Protein AF-A0A9X8YPI2-F1 (afdb_monomer_lite)

Structure (mm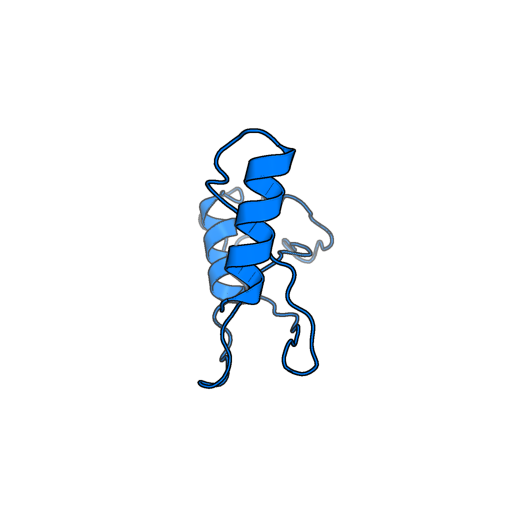CIF, N/CA/C/O backbone):
data_AF-A0A9X8YPI2-F1
#
_entry.id   AF-A0A9X8YPI2-F1
#
loop_
_atom_site.group_PDB
_atom_site.id
_atom_site.type_symbol
_atom_site.label_atom_id
_atom_site.label_alt_id
_atom_site.label_comp_id
_atom_site.label_asym_id
_atom_site.label_entity_id
_atom_site.label_seq_id
_atom_site.pdbx_PDB_ins_code
_atom_site.Cartn_x
_atom_site.Cartn_y
_atom_site.Cartn_z
_atom_site.occupancy
_atom_site.B_iso_or_equiv
_atom_site.auth_seq_id
_atom_site.auth_comp_id
_atom_site.auth_asym_id
_atom_site.auth_atom_id
_atom_site.pdbx_PDB_model_num
ATOM 1 N N . VAL A 1 1 ? -15.894 -1.471 24.082 1.00 62.78 1 VAL A N 1
ATOM 2 C CA . VAL A 1 1 ? -16.910 -1.559 23.001 1.00 62.78 1 VAL A CA 1
ATOM 3 C C . VAL A 1 1 ? -18.063 -0.568 23.185 1.00 62.78 1 VAL A C 1
ATOM 5 O O . VAL A 1 1 ? -18.325 0.178 22.256 1.00 62.78 1 VAL A O 1
ATOM 8 N N . LYS A 1 2 ? -18.686 -0.454 24.374 1.00 83.31 2 LYS A N 1
ATOM 9 C CA . LYS A 1 2 ? -19.810 0.485 24.622 1.00 83.31 2 LYS A CA 1
ATOM 10 C C . LYS A 1 2 ? -19.547 1.957 24.248 1.00 83.31 2 LYS A C 1
ATOM 12 O O . LYS A 1 2 ? -20.472 2.640 23.832 1.00 83.31 2 LYS A O 1
ATOM 17 N N . CYS A 1 3 ? -18.310 2.443 24.372 1.00 86.94 3 CYS A N 1
ATOM 18 C CA . CYS A 1 3 ? -17.976 3.834 24.042 1.00 86.94 3 CYS A CA 1
ATOM 19 C C . CYS A 1 3 ? -18.061 4.137 22.539 1.00 86.94 3 CYS A C 1
ATOM 21 O O . CYS A 1 3 ? -18.476 5.229 22.177 1.00 86.94 3 CYS A O 1
ATOM 23 N N . VAL A 1 4 ? -17.697 3.175 21.681 1.00 88.69 4 VAL A N 1
ATOM 24 C CA . VAL A 1 4 ? -17.756 3.349 20.220 1.00 88.69 4 VAL A CA 1
ATOM 25 C C . VAL A 1 4 ? -19.208 3.352 19.760 1.00 88.69 4 VAL A C 1
ATOM 27 O O . VAL A 1 4 ? -19.599 4.263 19.045 1.00 88.69 4 VAL A O 1
ATOM 30 N N . GLN A 1 5 ? -20.019 2.408 20.253 1.00 90.06 5 GLN A N 1
ATOM 31 C CA . GLN A 1 5 ? -21.451 2.372 19.945 1.00 90.06 5 GLN A CA 1
ATOM 32 C C . GLN A 1 5 ? -22.131 3.684 20.339 1.00 90.06 5 GLN A C 1
ATOM 34 O O . GLN A 1 5 ? -22.774 4.315 19.517 1.00 90.06 5 GLN A O 1
ATOM 39 N N . ARG A 1 6 ? -21.885 4.157 21.566 1.00 93.31 6 ARG A N 1
ATOM 40 C CA . ARG A 1 6 ? -22.457 5.419 22.042 1.00 93.31 6 ARG A CA 1
ATOM 41 C C . ARG A 1 6 ? -22.038 6.621 21.188 1.00 93.31 6 ARG A C 1
ATOM 43 O O . ARG A 1 6 ? -22.847 7.518 20.992 1.00 93.31 6 ARG A O 1
ATOM 50 N N . ALA A 1 7 ? -20.792 6.660 20.714 1.00 92.19 7 ALA A N 1
ATOM 51 C CA . ALA A 1 7 ? -20.320 7.733 19.841 1.00 92.19 7 ALA A CA 1
ATOM 52 C C . ALA A 1 7 ? -21.005 7.696 18.464 1.00 92.19 7 ALA A C 1
ATOM 54 O O . ALA A 1 7 ? -21.356 8.751 17.944 1.00 92.19 7 ALA A O 1
ATOM 55 N N . ILE A 1 8 ? -21.228 6.498 17.910 1.00 92.75 8 ILE A N 1
ATOM 56 C CA . ILE A 1 8 ? -21.962 6.307 16.652 1.00 92.75 8 ILE A CA 1
ATOM 57 C C . ILE A 1 8 ? -23.421 6.737 16.827 1.00 92.75 8 ILE A C 1
ATOM 59 O O . ILE A 1 8 ? -23.866 7.598 16.080 1.00 92.75 8 ILE A O 1
ATOM 63 N N . ASP A 1 9 ? -24.116 6.252 17.860 1.00 93.56 9 ASP A N 1
ATOM 64 C CA . ASP A 1 9 ? -25.526 6.589 18.114 1.00 93.56 9 ASP A CA 1
ATOM 65 C C . ASP A 1 9 ? -25.731 8.111 18.246 1.00 93.56 9 ASP A C 1
ATOM 67 O O . ASP A 1 9 ? -26.705 8.677 17.753 1.00 93.56 9 ASP A O 1
ATOM 71 N N . GLN A 1 10 ? -24.795 8.801 18.912 1.00 94.19 10 GLN A N 1
ATOM 72 C CA . GLN A 1 10 ? -24.836 10.258 19.035 1.00 94.19 10 GLN A CA 1
ATOM 73 C C . GLN A 1 10 ? -24.592 10.961 17.696 1.00 94.19 10 GLN A C 1
ATOM 75 O O . GLN A 1 10 ? -25.263 11.949 17.410 1.00 94.19 10 GLN A O 1
ATOM 80 N N . ALA A 1 11 ? -23.653 10.471 16.885 1.00 93.88 11 ALA A N 1
ATOM 81 C CA . ALA A 1 11 ? -23.368 11.041 15.574 1.00 93.88 11 ALA A CA 1
ATOM 82 C C . ALA A 1 11 ? -24.535 10.837 14.592 1.00 93.88 11 ALA A C 1
ATOM 84 O O . ALA A 1 11 ? -24.909 11.787 13.909 1.00 93.88 11 ALA A O 1
ATOM 85 N N . GLU A 1 12 ? -25.149 9.651 14.574 1.00 95.88 12 GLU A N 1
ATOM 86 C CA . GLU A 1 12 ? -26.345 9.348 13.773 1.00 95.88 12 GLU A CA 1
ATOM 87 C C . GLU A 1 12 ? -27.514 10.261 14.149 1.00 95.88 12 GLU A C 1
ATOM 89 O O . GLU A 1 12 ? -28.147 10.854 13.278 1.00 95.88 12 GLU A O 1
ATOM 94 N N . LEU A 1 13 ? -27.753 10.450 15.451 1.00 96.25 13 LEU A N 1
ATOM 95 C CA . LEU A 1 13 ? -28.821 11.320 15.943 1.00 96.25 13 LEU A CA 1
ATOM 96 C C . LEU A 1 13 ? -28.577 12.802 15.619 1.00 96.25 13 LEU A C 1
ATOM 98 O O . LEU A 1 13 ? -29.526 13.537 15.364 1.00 96.25 13 LEU A O 1
ATOM 102 N N . MET A 1 14 ? -27.321 13.258 15.625 1.00 95.44 14 MET A N 1
ATOM 103 C CA . MET A 1 14 ? -26.970 14.636 15.253 1.00 95.44 14 MET A CA 1
ATOM 104 C C . MET A 1 14 ? -27.049 14.885 13.743 1.00 95.44 14 MET A C 1
ATOM 106 O O . MET A 1 14 ? -27.352 16.003 13.332 1.00 95.44 14 MET A O 1
ATOM 110 N N . ALA A 1 15 ? -26.737 13.873 12.933 1.00 93.50 15 ALA A N 1
ATOM 111 C CA . ALA A 1 15 ? -26.714 13.967 11.476 1.00 93.50 15 ALA A CA 1
ATOM 112 C C . ALA A 1 15 ? -28.043 13.564 10.810 1.00 93.50 15 ALA A C 1
ATOM 114 O O . ALA A 1 15 ? -28.175 13.738 9.600 1.00 93.50 15 ALA A O 1
ATOM 115 N N . ASP A 1 16 ? -28.997 13.037 11.587 1.00 95.31 16 ASP A N 1
ATOM 116 C CA . ASP A 1 16 ? -30.272 12.470 11.125 1.00 95.31 16 ASP A CA 1
ATOM 117 C C . ASP A 1 16 ? -30.082 11.452 9.984 1.00 95.31 16 ASP A C 1
ATOM 119 O O . ASP A 1 16 ? -30.775 11.450 8.966 1.00 95.31 16 ASP A O 1
ATOM 123 N N . CYS A 1 17 ? -29.062 10.601 10.123 1.00 94.12 17 CYS A N 1
ATOM 124 C CA . CYS A 1 17 ? -28.714 9.594 9.129 1.00 94.12 17 CYS A CA 1
ATOM 125 C C . CYS A 1 17 ? -28.137 8.333 9.779 1.00 94.12 17 CYS A C 1
ATOM 127 O O . CYS A 1 17 ? -27.675 8.361 10.917 1.00 94.12 17 CYS A O 1
ATOM 129 N N . GLN A 1 18 ? -28.153 7.221 9.039 1.00 93.62 18 GLN A N 1
ATOM 130 C CA . GLN A 1 18 ? -27.479 5.989 9.448 1.00 93.62 18 GLN A CA 1
ATOM 131 C C . GLN A 1 18 ? -26.039 5.971 8.937 1.00 93.62 18 GLN A C 1
ATOM 133 O O . GLN A 1 18 ? -25.784 6.174 7.747 1.00 93.62 18 GLN A O 1
ATOM 138 N N . ILE A 1 19 ? -25.096 5.683 9.829 1.00 91.88 19 ILE A N 1
ATOM 139 C CA . ILE A 1 19 ? -23.674 5.587 9.517 1.00 91.88 19 ILE A CA 1
ATOM 140 C C . ILE A 1 19 ? -23.366 4.153 9.077 1.00 91.88 19 ILE A C 1
ATOM 142 O O . ILE A 1 19 ? -23.362 3.216 9.871 1.00 91.88 19 ILE A O 1
ATOM 146 N N . SER A 1 20 ? -23.050 3.975 7.794 1.00 92.31 20 SER A N 1
ATOM 147 C CA . SER A 1 20 ? -22.689 2.667 7.226 1.00 92.31 20 SER A CA 1
ATOM 148 C C . SER A 1 20 ? -21.209 2.310 7.384 1.00 92.31 20 SER A C 1
ATOM 150 O O . SER A 1 20 ? -20.842 1.137 7.363 1.00 92.31 20 SER A O 1
ATOM 152 N N . SER A 1 21 ? -20.336 3.311 7.484 1.00 90.56 21 SER A N 1
ATOM 153 C CA . SER A 1 21 ? -18.889 3.124 7.574 1.00 90.56 21 SER A CA 1
ATOM 154 C C . SER A 1 21 ? -18.234 4.264 8.344 1.00 90.56 21 SER A C 1
ATOM 156 O O . SER A 1 21 ? -18.725 5.391 8.370 1.00 90.56 21 SER A O 1
ATOM 158 N N . VAL A 1 22 ? -17.110 3.958 8.990 1.00 88.56 22 VAL A N 1
ATOM 159 C CA . VAL A 1 22 ? -16.331 4.923 9.769 1.00 88.56 22 VAL A CA 1
ATOM 160 C C . VAL A 1 22 ? -14.855 4.809 9.423 1.00 88.56 22 VAL A C 1
ATOM 162 O O . VAL A 1 22 ? -14.333 3.712 9.226 1.00 88.56 22 VAL A O 1
ATOM 165 N N . TYR A 1 23 ? -14.172 5.949 9.402 1.00 87.62 23 TYR A N 1
ATOM 166 C CA . TYR A 1 23 ? -12.716 5.998 9.381 1.00 87.62 23 TYR A CA 1
ATOM 167 C C . TYR A 1 23 ? -12.214 6.100 10.818 1.00 87.62 23 TYR A C 1
ATOM 169 O O . TYR A 1 23 ? -12.521 7.060 11.525 1.00 87.62 23 TYR A O 1
ATOM 177 N N . LEU A 1 24 ? -11.458 5.097 11.262 1.00 85.31 24 LEU A N 1
ATOM 178 C CA . LEU A 1 24 ? -10.886 5.057 12.603 1.00 85.31 24 LEU A CA 1
ATOM 179 C C . LEU A 1 24 ? -9.392 5.377 12.541 1.00 85.31 24 LEU A C 1
ATOM 181 O O . LEU A 1 24 ? -8.638 4.702 11.844 1.00 85.31 24 LEU A O 1
ATOM 185 N N . ALA A 1 25 ? -8.959 6.365 13.321 1.00 85.31 25 ALA A N 1
ATOM 186 C CA . ALA A 1 25 ? -7.543 6.604 13.564 1.00 85.31 25 ALA A CA 1
ATOM 187 C C . ALA A 1 25 ? -7.061 5.728 14.731 1.00 85.31 25 ALA A C 1
ATOM 189 O O . ALA A 1 25 ? -7.650 5.737 15.814 1.00 85.31 25 ALA A O 1
ATOM 190 N N . LEU A 1 26 ? -5.981 4.981 14.511 1.00 85.56 26 LEU A N 1
ATOM 191 C CA . LEU A 1 26 ? -5.307 4.186 15.535 1.00 85.56 26 LEU A CA 1
ATOM 192 C C . LEU A 1 26 ? -4.015 4.903 15.938 1.00 85.56 26 LEU A C 1
ATOM 194 O O . LEU A 1 26 ? -3.212 5.254 15.078 1.00 85.56 26 LEU A O 1
ATOM 198 N N . SER A 1 27 ? -3.805 5.083 17.242 1.00 85.75 27 SER A N 1
ATOM 199 C CA . SER A 1 27 ? -2.608 5.719 17.805 1.00 85.75 27 SER A CA 1
ATOM 200 C C . SER A 1 27 ? -2.140 4.957 19.046 1.00 85.75 27 SER A C 1
ATOM 202 O O . SER A 1 27 ? -2.959 4.551 19.871 1.00 85.75 27 SER A O 1
ATOM 204 N N . GLY A 1 28 ? -0.828 4.778 19.222 1.00 86.94 28 GLY A N 1
ATOM 205 C CA . GLY A 1 28 ? -0.263 4.149 20.419 1.00 86.94 28 GLY A CA 1
ATOM 206 C C . GLY A 1 28 ? 1.135 3.565 20.212 1.00 86.94 28 GLY A C 1
ATOM 207 O O . GLY A 1 28 ? 1.609 3.444 19.091 1.00 86.94 28 GLY A O 1
ATOM 208 N N . LYS A 1 29 ? 1.788 3.155 21.309 1.00 85.81 29 LYS A N 1
ATOM 209 C CA . LYS A 1 29 ? 3.163 2.603 21.297 1.00 85.81 29 LYS A CA 1
ATOM 210 C C . LYS A 1 29 ? 3.309 1.252 20.577 1.00 85.81 29 LYS A C 1
ATOM 212 O O . LYS A 1 29 ? 4.425 0.807 20.358 1.00 85.81 29 LYS A O 1
ATOM 217 N N . HIS A 1 30 ? 2.195 0.590 20.274 1.00 86.75 30 HIS A N 1
ATOM 218 C CA . HIS A 1 30 ? 2.139 -0.710 19.599 1.00 86.75 30 HIS A CA 1
ATOM 219 C C . HIS A 1 30 ? 1.990 -0.580 18.076 1.00 86.75 30 HIS A C 1
ATOM 221 O O . HIS A 1 30 ? 1.902 -1.587 17.383 1.00 86.75 30 HIS A O 1
ATOM 227 N N . ILE A 1 31 ? 1.921 0.650 17.560 1.00 89.06 31 ILE A N 1
ATOM 228 C CA . ILE A 1 31 ? 1.888 0.921 16.128 1.00 89.06 31 ILE A CA 1
ATOM 229 C C . ILE A 1 31 ? 3.312 1.248 15.700 1.00 89.06 31 ILE A C 1
ATOM 231 O O . ILE A 1 31 ? 3.927 2.175 16.226 1.00 89.06 31 ILE A O 1
ATOM 235 N N . SER A 1 32 ? 3.825 0.480 14.749 1.00 87.00 32 SER A N 1
ATOM 236 C CA . SER A 1 32 ? 5.124 0.702 14.128 1.00 87.00 32 SER A CA 1
ATOM 237 C C . SER A 1 32 ? 4.964 0.881 12.622 1.00 87.00 32 SER A C 1
ATOM 239 O O . SER A 1 32 ? 4.001 0.410 12.017 1.00 87.00 32 SER A O 1
ATOM 241 N N . CYS A 1 33 ? 5.921 1.586 12.026 1.00 87.38 33 CYS A N 1
ATOM 242 C CA . CYS A 1 33 ? 6.062 1.726 10.585 1.00 87.38 33 CYS A CA 1
ATOM 243 C C . CYS A 1 33 ? 7.442 1.201 10.186 1.00 87.38 33 CYS A C 1
ATOM 245 O O . CYS A 1 33 ? 8.408 1.371 10.934 1.00 87.38 33 CYS A O 1
ATOM 247 N N . GLN A 1 34 ? 7.516 0.565 9.026 1.00 86.88 34 GLN A N 1
ATOM 248 C CA . GLN A 1 34 ? 8.744 0.053 8.441 1.00 86.88 34 GLN A CA 1
ATOM 249 C C . GLN A 1 34 ? 8.713 0.361 6.948 1.00 86.88 34 GLN A C 1
ATOM 251 O O . GLN A 1 34 ? 7.687 0.157 6.299 1.00 86.88 34 GLN A O 1
ATOM 256 N N . ASN A 1 35 ? 9.829 0.864 6.431 1.00 89.12 35 ASN A N 1
ATOM 257 C CA . ASN A 1 35 ? 10.012 1.057 5.000 1.00 89.12 35 ASN A CA 1
ATOM 258 C C . ASN A 1 35 ? 10.636 -0.210 4.423 1.00 89.12 35 ASN A C 1
ATOM 260 O O . ASN A 1 35 ? 11.605 -0.720 4.980 1.00 89.12 35 ASN A O 1
ATOM 264 N N . GLU A 1 36 ? 10.081 -0.690 3.317 1.00 88.62 36 GLU A N 1
ATOM 265 C CA . GLU A 1 36 ? 10.513 -1.910 2.642 1.00 88.62 36 GLU A CA 1
ATOM 266 C C . GLU A 1 36 ? 10.542 -1.688 1.138 1.00 88.62 36 GLU A C 1
ATOM 268 O O . GLU A 1 36 ? 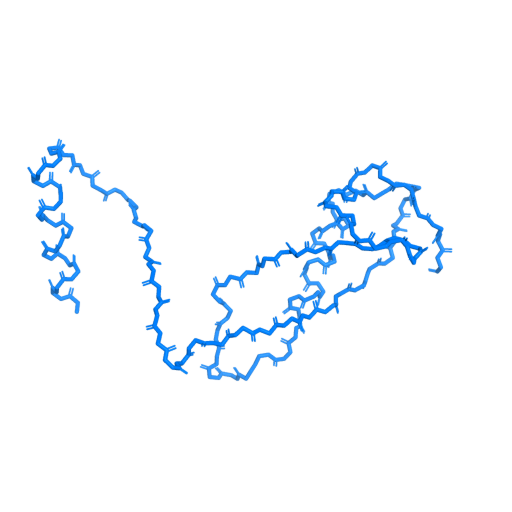9.774 -0.884 0.604 1.00 88.62 36 GLU A O 1
ATOM 273 N N . ILE A 1 37 ? 11.436 -2.410 0.467 1.00 89.56 37 ILE A N 1
ATOM 274 C CA . ILE A 1 37 ? 11.654 -2.298 -0.973 1.00 89.56 37 ILE A CA 1
ATOM 275 C C . ILE A 1 37 ? 11.333 -3.650 -1.605 1.00 89.56 37 ILE A C 1
ATOM 277 O O . ILE A 1 37 ? 11.898 -4.677 -1.233 1.00 89.56 37 ILE A O 1
ATOM 281 N N . GLY A 1 38 ? 10.414 -3.640 -2.567 1.00 89.31 38 GLY A N 1
ATOM 282 C CA . GLY A 1 38 ? 10.116 -4.775 -3.434 1.00 89.31 38 GLY A CA 1
ATOM 283 C C . GLY A 1 38 ? 10.668 -4.529 -4.831 1.00 89.31 38 GLY A C 1
ATOM 284 O O . GLY A 1 38 ? 10.740 -3.386 -5.274 1.00 89.31 38 GLY A O 1
ATOM 285 N N . MET A 1 39 ? 11.036 -5.598 -5.530 1.00 89.38 39 MET A N 1
ATOM 286 C CA . MET A 1 39 ? 11.514 -5.535 -6.910 1.00 89.38 39 MET A CA 1
ATOM 287 C C . MET A 1 39 ? 10.842 -6.635 -7.722 1.00 89.38 39 MET A C 1
ATOM 289 O O . MET A 1 39 ? 10.782 -7.782 -7.276 1.00 89.38 39 MET A O 1
ATOM 293 N N . VAL A 1 40 ? 10.337 -6.280 -8.901 1.00 89.31 40 VAL A N 1
ATOM 294 C CA . VAL A 1 40 ? 9.683 -7.194 -9.843 1.00 89.31 40 VAL A CA 1
ATOM 295 C C . VAL A 1 40 ? 10.197 -6.867 -11.247 1.00 89.31 40 VAL A C 1
ATOM 297 O O . VAL A 1 40 ? 10.346 -5.684 -11.559 1.00 89.31 40 VAL A O 1
ATOM 300 N N . PRO A 1 41 ? 10.512 -7.874 -12.079 1.00 87.50 41 PRO A N 1
ATOM 301 C CA . PRO A 1 41 ? 10.885 -7.637 -13.468 1.00 87.50 41 PRO A CA 1
ATOM 302 C C . PRO A 1 41 ? 9.682 -7.132 -14.271 1.00 87.50 41 PRO A C 1
ATOM 304 O O . PRO A 1 41 ? 8.573 -7.638 -14.112 1.00 87.50 41 PRO A O 1
ATOM 307 N N . ILE A 1 42 ? 9.912 -6.173 -15.168 1.00 84.94 42 ILE A N 1
ATOM 308 C CA . ILE A 1 42 ? 8.879 -5.695 -16.093 1.00 84.94 42 ILE A CA 1
ATOM 309 C C . ILE A 1 42 ? 8.701 -6.755 -17.186 1.00 84.94 42 ILE A C 1
ATOM 311 O O . ILE A 1 42 ? 9.656 -7.124 -17.879 1.00 84.94 42 ILE A O 1
ATOM 315 N N . SER A 1 43 ? 7.484 -7.288 -17.303 1.00 75.25 43 SER A N 1
ATOM 316 C CA . SER A 1 43 ? 7.200 -8.392 -18.230 1.00 75.25 43 SER A CA 1
ATOM 317 C C . SER A 1 43 ? 7.169 -7.926 -19.692 1.00 75.25 43 SER A C 1
ATOM 319 O O . SER A 1 43 ? 7.688 -8.629 -20.568 1.00 75.25 43 SER A O 1
ATOM 321 N N . GLU A 1 44 ? 6.627 -6.730 -19.926 1.00 77.12 44 GLU A N 1
ATOM 322 C CA . GLU A 1 44 ? 6.424 -6.086 -21.231 1.00 77.12 44 GLU A CA 1
ATOM 323 C C . GLU A 1 44 ? 7.426 -4.930 -21.471 1.00 77.12 44 GLU A C 1
ATOM 325 O O . GLU A 1 44 ? 8.389 -4.760 -20.725 1.00 77.12 44 GLU A O 1
ATOM 330 N N . GLU A 1 45 ? 7.241 -4.147 -22.540 1.00 82.44 45 GLU A N 1
ATOM 331 C CA . GLU A 1 45 ? 8.075 -2.969 -22.862 1.00 82.44 45 GLU A CA 1
ATOM 332 C C . GLU A 1 45 ? 7.742 -1.737 -21.992 1.00 82.44 45 GLU A C 1
ATOM 334 O O . GLU A 1 45 ? 8.559 -0.827 -21.846 1.00 82.44 45 GLU A O 1
ATOM 339 N N . GLU A 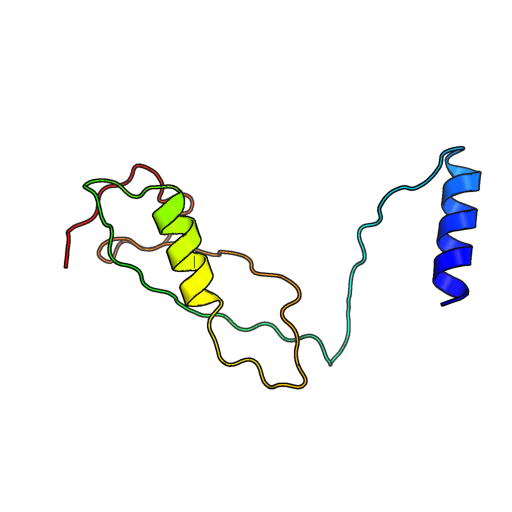1 46 ? 6.560 -1.721 -21.373 1.00 89.06 46 GLU A N 1
ATOM 340 C CA . GLU A 1 46 ? 6.070 -0.666 -20.482 1.00 89.06 46 GLU A CA 1
ATOM 341 C C . GLU A 1 46 ? 5.565 -1.267 -19.166 1.00 89.06 46 GLU A C 1
ATOM 343 O O . GLU A 1 46 ? 5.062 -2.391 -19.130 1.00 89.06 46 GLU A O 1
ATOM 348 N N . VAL A 1 47 ? 5.662 -0.497 -18.081 1.00 91.31 47 VAL A N 1
ATOM 349 C CA . VAL A 1 47 ? 5.105 -0.873 -16.779 1.00 91.31 47 VAL A CA 1
ATOM 350 C C . VAL A 1 47 ? 3.582 -0.878 -16.844 1.00 91.31 47 VAL A C 1
ATOM 352 O O . VAL A 1 47 ? 2.943 0.143 -17.121 1.00 91.31 47 VAL A O 1
ATOM 355 N N . THR A 1 48 ? 2.997 -2.021 -16.507 1.00 92.25 48 THR A N 1
ATOM 356 C CA . THR A 1 48 ? 1.549 -2.210 -16.416 1.00 92.25 48 THR A CA 1
ATOM 357 C C . THR A 1 48 ? 1.040 -2.016 -14.988 1.00 92.25 48 THR A C 1
ATOM 359 O O . THR A 1 48 ? 1.802 -1.966 -14.021 1.00 92.25 48 THR A O 1
AT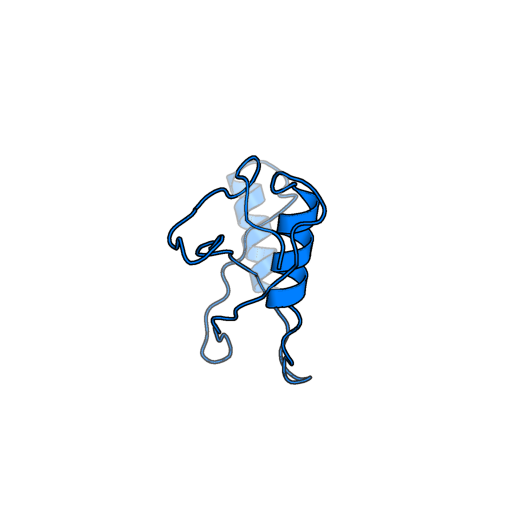OM 362 N N . GLN A 1 49 ? -0.283 -1.920 -14.831 1.00 92.38 49 GLN A N 1
ATOM 363 C CA . GLN A 1 49 ? -0.905 -1.876 -13.506 1.00 92.38 49 GLN A CA 1
ATOM 364 C C . GLN A 1 49 ? -0.619 -3.155 -12.700 1.00 92.38 49 GLN A C 1
ATOM 366 O O . GLN A 1 49 ? -0.393 -3.075 -11.492 1.00 92.38 49 GLN A O 1
ATOM 371 N N . ASP A 1 50 ? -0.554 -4.304 -13.372 1.00 92.69 50 ASP A N 1
ATOM 372 C CA . ASP A 1 50 ? -0.246 -5.592 -12.749 1.00 92.69 50 ASP A CA 1
ATOM 373 C C . ASP A 1 50 ? 1.187 -5.611 -12.199 1.00 92.69 50 ASP A C 1
ATOM 375 O O . ASP A 1 50 ? 1.416 -6.098 -11.092 1.00 92.69 50 ASP A O 1
ATOM 379 N N . ASP A 1 51 ? 2.156 -5.020 -12.909 1.00 91.00 51 ASP A N 1
ATOM 380 C CA . ASP A 1 51 ? 3.535 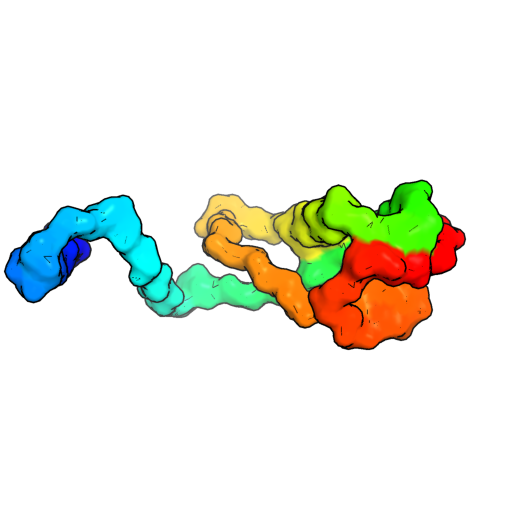-4.886 -12.416 1.00 91.00 51 ASP A CA 1
ATOM 381 C C . ASP A 1 51 ? 3.588 -4.051 -11.125 1.00 91.00 51 ASP A C 1
ATOM 383 O O . ASP A 1 51 ? 4.296 -4.402 -10.175 1.00 91.00 51 ASP A O 1
ATOM 387 N N . VAL A 1 52 ? 2.786 -2.980 -11.048 1.00 91.25 52 VAL A N 1
ATOM 388 C CA . VAL A 1 52 ? 2.660 -2.145 -9.842 1.00 91.25 52 VAL A CA 1
ATOM 389 C C . VAL A 1 52 ? 2.042 -2.931 -8.684 1.00 91.25 52 VAL A C 1
ATOM 391 O O . VAL A 1 52 ? 2.523 -2.865 -7.551 1.00 91.25 52 VAL A O 1
ATOM 394 N N . GLU A 1 53 ? 0.995 -3.709 -8.940 1.00 91.88 53 GLU A N 1
ATOM 395 C CA . GLU A 1 53 ? 0.387 -4.555 -7.911 1.00 91.88 53 GLU A CA 1
ATOM 396 C C . GLU A 1 53 ? 1.360 -5.635 -7.418 1.00 91.88 53 GLU A C 1
ATOM 398 O O . GLU A 1 53 ? 1.493 -5.851 -6.209 1.00 91.88 53 GLU A O 1
ATOM 403 N N . ASN A 1 54 ? 2.115 -6.248 -8.331 1.00 92.00 54 ASN A N 1
ATOM 404 C CA . ASN A 1 54 ? 3.111 -7.269 -8.025 1.00 92.00 54 ASN A CA 1
ATOM 405 C C . ASN A 1 54 ? 4.289 -6.716 -7.213 1.00 92.00 54 ASN A C 1
ATOM 407 O O . ASN A 1 54 ? 4.734 -7.359 -6.252 1.00 92.00 54 ASN A O 1
ATOM 411 N N . VAL A 1 55 ? 4.798 -5.525 -7.552 1.00 91.56 55 VAL A N 1
ATOM 412 C CA . VAL A 1 55 ? 5.907 -4.917 -6.800 1.00 91.56 55 VAL A CA 1
ATOM 413 C C . VAL A 1 55 ? 5.460 -4.505 -5.402 1.00 91.56 55 VAL A C 1
ATOM 415 O O . VAL A 1 55 ? 6.174 -4.769 -4.433 1.00 91.56 55 VAL A O 1
ATOM 418 N N . VAL A 1 56 ? 4.240 -3.973 -5.258 1.00 91.19 56 VAL A N 1
ATOM 419 C CA . VAL A 1 56 ? 3.650 -3.663 -3.947 1.00 91.19 56 VAL A CA 1
ATOM 420 C C . VAL A 1 56 ? 3.428 -4.940 -3.135 1.00 91.19 56 VAL A C 1
ATOM 422 O O . VAL A 1 56 ? 3.711 -4.964 -1.936 1.00 91.19 56 VAL A O 1
ATOM 425 N N . HIS A 1 57 ? 2.976 -6.026 -3.766 1.00 90.06 57 HIS A N 1
ATOM 426 C CA . HIS A 1 57 ? 2.826 -7.320 -3.105 1.00 90.06 57 HIS A CA 1
ATOM 427 C C . HIS A 1 57 ? 4.174 -7.867 -2.611 1.00 90.06 57 HIS A C 1
ATOM 429 O O . HIS A 1 57 ? 4.284 -8.344 -1.478 1.00 90.06 57 HIS A O 1
ATOM 435 N N . THR A 1 58 ? 5.217 -7.752 -3.430 1.00 90.75 58 THR A N 1
ATOM 436 C CA . THR A 1 58 ? 6.582 -8.159 -3.075 1.00 90.75 58 THR A CA 1
ATOM 437 C C . THR A 1 58 ? 7.127 -7.317 -1.924 1.00 90.75 58 THR A C 1
ATOM 439 O O . THR A 1 58 ? 7.581 -7.879 -0.931 1.00 90.75 58 THR A O 1
ATOM 442 N N . ALA A 1 59 ? 6.988 -5.988 -1.987 1.00 89.44 59 ALA A N 1
ATOM 443 C CA . ALA A 1 59 ? 7.394 -5.079 -0.912 1.00 89.44 59 ALA A CA 1
ATOM 444 C C . ALA A 1 59 ? 6.648 -5.364 0.406 1.00 89.44 59 ALA A C 1
ATOM 446 O O . ALA A 1 59 ? 7.204 -5.241 1.494 1.00 89.44 59 ALA A O 1
ATOM 447 N N . LYS A 1 60 ? 5.383 -5.796 0.318 1.00 86.06 60 LYS A N 1
ATOM 448 C CA . LYS A 1 60 ? 4.564 -6.189 1.472 1.00 86.06 60 LYS A CA 1
ATOM 449 C C . LYS A 1 60 ? 4.944 -7.556 2.050 1.00 86.06 60 LYS A C 1
ATOM 451 O O . LYS A 1 60 ? 4.616 -7.827 3.204 1.00 86.06 60 LYS A O 1
ATOM 456 N N . SER A 1 61 ? 5.620 -8.418 1.290 1.00 82.44 61 SER A N 1
ATOM 457 C CA . SER A 1 61 ? 5.925 -9.812 1.663 1.00 82.44 61 SER A CA 1
ATOM 458 C C . SER A 1 61 ? 7.053 -9.947 2.696 1.00 82.44 61 SER A C 1
ATOM 460 O O . SER A 1 61 ? 7.728 -10.974 2.787 1.00 82.44 61 SER A O 1
ATOM 462 N N . VAL A 1 62 ? 7.249 -8.917 3.513 1.00 78.12 62 VAL A N 1
ATOM 463 C CA . VAL A 1 62 ? 8.187 -8.926 4.624 1.00 78.12 62 VAL A CA 1
ATOM 464 C C . VAL A 1 62 ? 7.687 -9.765 5.787 1.00 78.12 62 VAL A C 1
ATOM 466 O O . VAL A 1 62 ? 6.489 -9.877 6.059 1.00 78.12 62 VAL A O 1
ATOM 469 N N . ARG A 1 63 ? 8.639 -10.372 6.503 1.00 73.12 63 ARG A N 1
ATOM 470 C CA . ARG A 1 63 ? 8.346 -11.165 7.696 1.00 73.12 63 ARG A CA 1
ATOM 471 C C . ARG A 1 63 ? 7.882 -10.253 8.821 1.00 73.12 63 ARG A C 1
ATOM 473 O O . ARG A 1 63 ? 8.678 -9.726 9.594 1.00 73.12 63 ARG A O 1
ATOM 480 N N . VAL A 1 64 ? 6.573 -10.115 8.933 1.00 80.19 64 VAL A N 1
ATOM 481 C CA . VAL A 1 64 ? 5.930 -9.544 10.108 1.00 80.19 64 VAL A CA 1
ATOM 482 C C . VAL A 1 64 ? 5.943 -10.609 11.208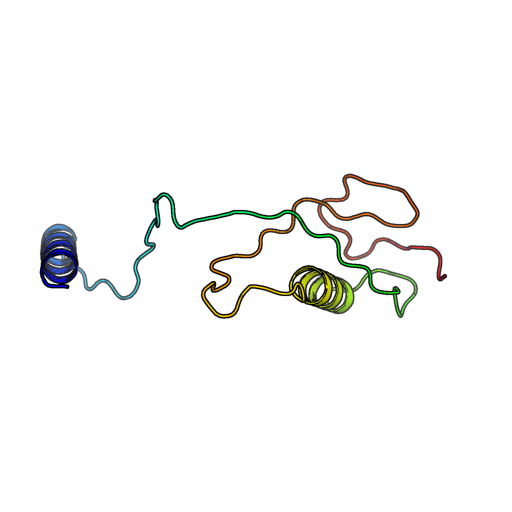 1.00 80.19 64 VAL A C 1
ATOM 484 O O . VAL A 1 64 ? 5.631 -11.769 10.950 1.00 80.19 64 VAL A O 1
ATOM 487 N N . ARG A 1 65 ? 6.359 -10.237 12.428 1.00 79.44 65 ARG A N 1
ATOM 488 C CA . ARG A 1 65 ? 6.283 -11.135 13.598 1.00 79.44 65 ARG A CA 1
ATOM 489 C C . ARG A 1 65 ? 4.833 -11.593 13.764 1.00 79.44 65 ARG A C 1
ATOM 491 O O . ARG A 1 65 ? 3.942 -10.774 13.574 1.00 79.44 65 ARG A O 1
ATOM 498 N N . ASP A 1 66 ? 4.602 -12.832 14.190 1.00 80.81 66 ASP A N 1
ATOM 499 C CA . ASP A 1 66 ? 3.247 -13.411 14.296 1.00 80.81 66 ASP A CA 1
ATOM 500 C C . ASP A 1 66 ? 2.283 -12.597 15.188 1.00 80.81 66 ASP A C 1
ATOM 502 O O . ASP A 1 66 ? 1.064 -12.685 15.060 1.00 80.81 66 ASP A O 1
ATOM 506 N N . GLU A 1 67 ? 2.827 -11.770 16.082 1.00 85.94 67 GLU A N 1
ATOM 507 C CA . GLU A 1 67 ? 2.095 -10.877 16.991 1.00 85.94 67 GLU A CA 1
ATOM 508 C C . GLU A 1 67 ? 1.625 -9.568 16.328 1.00 85.94 67 GLU A C 1
ATOM 510 O O . GLU A 1 67 ? 0.812 -8.835 16.893 1.00 85.94 67 GLU A O 1
ATOM 515 N N . HIS A 1 68 ? 2.147 -9.240 15.145 1.00 83.69 68 HIS A N 1
ATOM 516 C CA . HIS A 1 68 ? 1.872 -8.000 14.431 1.00 83.69 68 HIS A CA 1
ATOM 517 C C . HIS A 1 68 ? 1.015 -8.251 13.187 1.00 83.69 68 HIS A C 1
ATOM 519 O O . HIS A 1 68 ? 1.090 -9.289 12.533 1.00 83.69 68 HIS A O 1
ATOM 525 N N . ARG A 1 69 ? 0.200 -7.256 12.826 1.00 84.94 69 ARG A N 1
ATOM 526 C CA . ARG A 1 69 ? -0.660 -7.299 11.641 1.00 84.94 69 ARG A CA 1
ATOM 527 C C . ARG A 1 69 ? -0.493 -6.021 10.833 1.00 84.94 69 ARG A C 1
ATOM 529 O O . ARG A 1 69 ? -0.481 -4.929 11.394 1.00 84.94 69 ARG A O 1
ATOM 536 N N . ILE A 1 70 ? -0.395 -6.162 9.513 1.00 87.06 70 ILE A N 1
ATOM 537 C CA . ILE A 1 70 ? -0.294 -5.019 8.600 1.00 87.06 70 ILE A CA 1
ATOM 538 C C . ILE A 1 70 ? -1.625 -4.259 8.611 1.00 87.06 70 ILE A C 1
ATOM 540 O O . ILE A 1 70 ? -2.661 -4.827 8.262 1.00 87.06 70 ILE A O 1
ATOM 544 N N . LEU A 1 71 ? -1.584 -2.986 9.013 1.00 88.44 71 LEU A N 1
ATOM 545 C CA . LEU A 1 71 ? -2.747 -2.091 9.022 1.00 88.44 71 LEU A CA 1
ATOM 546 C C . LEU A 1 71 ? -2.936 -1.393 7.673 1.00 88.44 71 LEU A C 1
ATOM 548 O O . LEU A 1 71 ? -4.051 -1.326 7.165 1.00 88.44 71 LEU A O 1
ATOM 552 N N . HIS A 1 72 ? -1.850 -0.883 7.091 1.00 87.50 72 HIS A N 1
ATOM 553 C CA . HIS A 1 72 ? -1.872 -0.180 5.815 1.00 87.50 72 HIS A CA 1
ATOM 554 C C . HIS A 1 72 ? -0.510 -0.283 5.119 1.00 87.50 72 HIS A C 1
ATOM 556 O O . HIS A 1 72 ? 0.511 -0.467 5.778 1.00 87.50 72 HIS A O 1
ATOM 562 N N . VAL A 1 73 ? -0.514 -0.177 3.792 1.00 88.12 73 VAL A N 1
ATOM 563 C CA . VAL A 1 73 ? 0.680 -0.136 2.944 1.00 88.12 73 VAL A CA 1
ATOM 564 C C . VAL A 1 73 ? 0.548 1.107 2.083 1.00 88.12 73 VAL A C 1
ATOM 566 O O . VAL A 1 73 ? -0.475 1.280 1.421 1.00 88.12 73 VAL A O 1
ATOM 569 N N . ILE A 1 74 ? 1.555 1.972 2.130 1.00 89.69 74 ILE A N 1
ATOM 570 C CA . ILE A 1 74 ? 1.569 3.246 1.414 1.00 89.69 74 ILE A CA 1
ATOM 571 C C . ILE A 1 74 ? 2.806 3.236 0.512 1.00 89.69 74 ILE A C 1
ATOM 573 O O . ILE A 1 74 ? 3.918 3.337 1.035 1.00 89.69 74 ILE A O 1
ATOM 577 N N . PRO A 1 75 ? 2.643 3.093 -0.815 1.00 89.50 75 PRO A N 1
ATOM 578 C CA . PRO A 1 75 ? 3.744 3.282 -1.752 1.00 89.50 75 PRO A CA 1
ATOM 579 C C . PRO A 1 75 ? 4.270 4.719 -1.644 1.00 89.50 75 PRO A C 1
ATOM 581 O O . PRO A 1 75 ? 3.486 5.666 -1.717 1.00 89.50 75 PRO A O 1
ATOM 584 N N . GLN A 1 76 ? 5.577 4.882 -1.429 1.00 89.25 76 GLN A N 1
ATOM 585 C CA . GLN A 1 76 ? 6.205 6.203 -1.277 1.00 89.25 76 GLN A CA 1
ATOM 586 C C . GLN A 1 76 ? 6.800 6.688 -2.598 1.00 89.25 76 GLN A C 1
ATOM 588 O O . GLN A 1 76 ? 6.509 7.799 -3.040 1.00 89.25 76 GLN A O 1
ATOM 593 N N . GLU A 1 77 ? 7.592 5.832 -3.235 1.00 91.38 77 GLU A N 1
ATOM 594 C CA . GLU A 1 77 ? 8.273 6.104 -4.494 1.00 91.38 77 GLU A CA 1
ATOM 595 C C . GLU A 1 77 ? 8.465 4.813 -5.287 1.00 91.38 77 GLU A C 1
ATOM 597 O O . GLU A 1 77 ? 8.483 3.716 -4.724 1.00 91.38 77 GLU A O 1
ATOM 602 N N . TYR A 1 78 ? 8.607 4.965 -6.598 1.00 92.38 78 TYR A N 1
ATOM 603 C CA . TYR A 1 78 ? 9.011 3.909 -7.511 1.00 92.38 78 TYR A CA 1
ATOM 604 C C . TYR A 1 78 ? 10.345 4.283 -8.151 1.00 92.38 78 TYR A C 1
ATOM 606 O O . TYR A 1 78 ? 10.674 5.466 -8.294 1.00 92.38 78 TYR A O 1
ATOM 614 N N . ALA A 1 79 ? 11.087 3.260 -8.562 1.00 91.31 79 ALA A N 1
ATOM 615 C CA . ALA A 1 79 ? 12.308 3.418 -9.327 1.00 91.31 79 ALA A CA 1
ATOM 616 C C . ALA A 1 79 ? 12.309 2.467 -10.527 1.00 91.31 79 ALA A C 1
ATOM 618 O O . ALA A 1 79 ? 11.904 1.311 -10.401 1.00 91.31 79 ALA A O 1
ATOM 619 N N . ILE A 1 80 ? 12.766 2.965 -11.675 1.00 89.69 80 ILE A N 1
ATOM 620 C CA . ILE A 1 80 ? 12.972 2.197 -12.910 1.00 89.69 80 ILE A CA 1
ATOM 621 C C . ILE A 1 80 ? 14.397 2.497 -13.373 1.00 89.69 80 ILE A C 1
ATOM 623 O O . ILE A 1 80 ? 14.764 3.664 -13.461 1.00 89.69 80 ILE A O 1
ATOM 627 N N . ASP A 1 81 ? 15.219 1.474 -13.616 1.00 84.94 81 ASP A N 1
ATOM 628 C CA . ASP A 1 81 ? 16.596 1.613 -14.126 1.00 84.94 81 ASP A CA 1
ATOM 629 C C . ASP A 1 81 ? 17.432 2.713 -13.450 1.00 84.94 81 ASP A C 1
ATOM 631 O O . ASP A 1 81 ? 18.048 3.550 -14.112 1.00 84.94 81 ASP A O 1
ATOM 635 N N . TYR A 1 82 ? 17.458 2.725 -12.115 1.00 81.94 82 TYR A N 1
ATOM 636 C CA . TYR A 1 82 ? 18.184 3.713 -11.297 1.00 81.94 82 TYR A CA 1
ATOM 637 C C . TYR A 1 82 ? 17.622 5.145 -11.324 1.00 81.94 82 TYR A C 1
ATOM 639 O O . TYR A 1 82 ? 18.188 6.032 -10.684 1.00 81.94 82 TYR A O 1
ATOM 647 N N . GLN A 1 83 ? 16.511 5.396 -12.019 1.00 86.56 83 GLN A N 1
ATOM 648 C CA . GLN A 1 83 ? 15.760 6.641 -11.888 1.00 86.56 83 GLN A CA 1
ATOM 649 C C . GLN A 1 83 ? 14.771 6.532 -10.730 1.00 86.56 83 GLN A C 1
ATOM 651 O O . GLN A 1 83 ? 13.783 5.807 -10.811 1.00 86.56 83 GLN A O 1
ATOM 656 N N . GLU A 1 84 ? 15.050 7.262 -9.655 1.00 90.38 84 GLU A N 1
ATOM 657 C CA . GLU A 1 84 ? 14.224 7.335 -8.447 1.00 90.38 84 GLU A CA 1
ATOM 658 C C . GLU A 1 84 ? 13.213 8.495 -8.506 1.00 90.38 84 GLU A C 1
ATOM 660 O O . GLU A 1 84 ? 13.266 9.366 -9.380 1.00 90.38 84 GLU A O 1
ATOM 665 N N . GLY A 1 85 ? 12.288 8.533 -7.543 1.00 89.62 85 GLY A N 1
ATOM 666 C CA . GLY A 1 85 ? 11.324 9.627 -7.392 1.00 89.62 85 GLY A CA 1
ATOM 667 C C . GLY A 1 85 ? 10.120 9.555 -8.337 1.00 89.62 85 GLY A C 1
ATOM 668 O O . GLY A 1 85 ? 9.370 10.530 -8.467 1.00 89.62 85 GLY A O 1
ATOM 669 N N . ILE A 1 86 ? 9.897 8.411 -8.986 1.00 90.69 86 ILE A N 1
ATOM 670 C CA . ILE A 1 86 ? 8.743 8.196 -9.859 1.00 90.69 86 ILE A CA 1
ATOM 671 C C . ILE A 1 86 ? 7.498 8.016 -8.984 1.00 90.69 86 ILE A C 1
ATOM 673 O O . ILE A 1 86 ? 7.452 7.151 -8.114 1.00 90.69 86 ILE A O 1
ATOM 677 N N . LYS A 1 87 ? 6.464 8.834 -9.213 1.00 89.25 87 LYS A N 1
ATOM 678 C CA . LYS A 1 87 ? 5.184 8.736 -8.481 1.00 89.25 87 LYS A CA 1
ATOM 679 C C . LYS A 1 87 ? 4.194 7.775 -9.123 1.00 89.25 87 LYS A C 1
ATOM 681 O O . LYS A 1 87 ? 3.459 7.095 -8.417 1.00 89.25 87 LYS A O 1
ATOM 686 N N . ASN A 1 88 ? 4.152 7.764 -10.451 1.00 90.38 88 ASN A N 1
ATOM 687 C CA . ASN A 1 88 ? 3.304 6.873 -11.225 1.00 90.38 88 ASN A CA 1
ATOM 688 C C . ASN A 1 88 ? 4.164 6.212 -12.308 1.00 90.38 88 ASN A C 1
ATOM 690 O O . ASN A 1 88 ? 4.534 6.901 -13.258 1.00 90.38 88 ASN A O 1
ATOM 694 N N . PRO A 1 89 ? 4.529 4.931 -12.142 1.00 89.56 89 PRO A N 1
ATOM 695 C CA . PRO A 1 89 ? 5.392 4.242 -13.087 1.00 89.56 89 PRO A CA 1
ATOM 696 C C . PRO A 1 89 ? 4.623 3.689 -14.294 1.00 89.56 89 PRO A C 1
ATOM 698 O O . PRO A 1 89 ? 5.261 3.340 -15.277 1.00 89.56 89 PRO A O 1
ATOM 701 N N . VAL A 1 90 ? 3.284 3.617 -14.248 1.00 92.06 90 VAL A N 1
ATOM 702 C CA . VAL A 1 90 ? 2.466 3.011 -15.313 1.00 92.06 90 VAL A CA 1
ATOM 703 C C . VAL A 1 90 ? 2.666 3.745 -16.643 1.00 92.06 90 VAL A C 1
ATOM 705 O O . VAL A 1 90 ? 2.501 4.965 -16.708 1.00 92.06 90 VAL A O 1
ATOM 708 N N . GLY A 1 91 ? 2.991 2.992 -17.696 1.00 89.81 91 GLY A N 1
ATOM 709 C CA . GLY A 1 91 ? 3.289 3.513 -19.035 1.00 89.81 91 GLY A CA 1
ATOM 710 C C . GLY A 1 91 ? 4.718 4.035 -19.217 1.00 89.81 91 GLY A C 1
ATOM 711 O O . GLY A 1 91 ? 5.035 4.582 -20.269 1.00 89.81 91 GLY A O 1
ATOM 712 N N . LEU A 1 92 ? 5.590 3.904 -18.212 1.00 89.94 92 LEU A N 1
ATOM 713 C CA . LEU A 1 92 ? 7.023 4.133 -18.390 1.00 89.94 92 LEU A CA 1
ATOM 714 C C . LEU A 1 92 ? 7.701 2.843 -18.854 1.00 89.94 92 LEU A C 1
ATOM 716 O O . LEU A 1 92 ? 7.379 1.759 -18.371 1.00 89.94 92 LEU A O 1
ATOM 720 N N . SER A 1 93 ? 8.666 2.968 -19.759 1.00 84.81 93 SER A N 1
ATOM 721 C CA . SER A 1 93 ? 9.510 1.853 -20.189 1.00 84.81 93 SER A CA 1
ATOM 722 C C . SER A 1 93 ? 10.751 1.734 -19.318 1.00 84.81 93 SER A C 1
ATOM 724 O O . SER A 1 93 ? 11.342 2.742 -18.928 1.00 84.81 93 SER A O 1
ATOM 726 N N . GLY A 1 94 ? 11.156 0.493 -19.063 1.00 75.38 94 GLY A N 1
ATOM 727 C CA . GLY A 1 94 ? 12.413 0.158 -18.407 1.00 75.38 94 GLY A CA 1
ATOM 728 C C . GLY A 1 94 ? 13.192 -0.893 -19.194 1.00 75.38 94 GLY A C 1
ATOM 729 O O . GLY A 1 94 ? 12.648 -1.606 -20.039 1.00 75.38 94 GLY A O 1
ATOM 730 N N . VAL A 1 95 ? 14.486 -0.989 -18.930 1.00 68.31 95 VAL A N 1
ATOM 731 C CA . VAL A 1 95 ? 15.396 -1.952 -19.531 1.00 68.31 95 VAL A CA 1
ATOM 732 C C . VAL A 1 95 ? 15.216 -3.289 -18.818 1.00 68.31 95 VAL A C 1
ATOM 734 O O . VAL A 1 95 ? 15.379 -3.404 -17.606 1.00 68.31 95 VAL A O 1
ATOM 737 N N . ARG A 1 96 ? 14.898 -4.339 -19.581 1.00 57.56 96 ARG A N 1
ATOM 738 C CA . ARG A 1 96 ? 14.824 -5.710 -19.054 1.00 57.56 96 ARG A CA 1
ATOM 739 C C . ARG A 1 96 ? 16.198 -6.140 -18.523 1.00 57.56 96 ARG A C 1
ATOM 741 O O . ARG A 1 96 ? 17.161 -6.154 -19.292 1.00 57.56 96 ARG A O 1
ATOM 748 N N . MET A 1 97 ? 16.268 -6.539 -17.251 1.00 51.28 97 MET A N 1
ATOM 749 C CA . MET A 1 97 ? 17.378 -7.321 -16.687 1.00 51.28 97 MET A CA 1
ATOM 750 C C . MET A 1 97 ? 16.916 -8.721 -16.303 1.00 51.28 97 MET A C 1
ATOM 752 O O . MET A 1 97 ? 15.787 -8.844 -15.777 1.00 51.28 97 MET A O 1
#

Radius of gyration: 20.04 Å; chains: 1; bounding box: 48×28×48 Å

Sequence (97 aa):
VKCVQRAIDQAELMADCQISSVYLALSGKHISCQNEIGMVPISEEEVTQDDVENVVHTAKSVRVRDEHRILHVIPQEYAIDYQEGIKNPVGLSGVRM

Secondary structure (DSSP, 8-state):
-HHHHHHHHHHHHHHTS----------STT------------SSSS--HHHHHHHHHHHH-S---TT----------EEETTEEEES--TT------

pLDDT: mean 87.21, std 7.35, range [51.28, 96.25]

Foldseek 3Di:
DVVVVVVQVVVCVVVVHHDPDDDDDDDDPLDDDDFFFFDDFQPDQADAPVNVVVRQVRRVPDDDPPVDDDPDGDDDWDDAPNDIDHPDRGGPGHDGD

InterPro domains:
  IPR003494 SHS2 domain inserted in FtsA [PF02491] (28-97)
  IPR003494 SHS2 domain inserted in FtsA [SM00842] (1-96)
  IPR043129 ATPase, nucleotide binding domain [SSF53067] (2-97)
  IPR050696 Bacterial cell division protein FtsA/MreB [PTHR32432] (2-94)

Organism: Serratia marcescens (NCBI:txid615)